Protein AF-A0A950L4H5-F1 (afdb_monomer_lite)

pLDDT: mean 97.56, std 1.31, range [92.31, 98.62]

Sequence (53 aa):
IKALVEQPLIARGAGDAPDVDTRVLLSSSAPVGEFIRARITGTQVYDLRGELL

Secondary structure (DSSP, 8-state):
-EEEEEETTEEEETTPPTTTS-EEEESS---TT-EEEEEEEEEETTEEEEEE-

Structure (mmCIF, N/CA/C/O backbone):
data_AF-A0A950L4H5-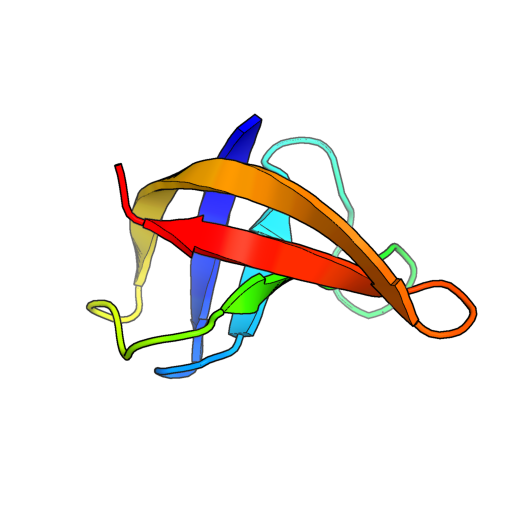F1
#
_entry.id   AF-A0A950L4H5-F1
#
loop_
_atom_site.group_PDB
_atom_site.id
_atom_site.type_symbol
_atom_site.label_atom_id
_atom_site.label_alt_id
_atom_site.label_comp_id
_atom_site.label_asym_id
_atom_site.label_entity_id
_atom_site.label_seq_id
_atom_site.pdbx_PDB_ins_code
_atom_site.Cartn_x
_atom_site.Cartn_y
_atom_site.Cartn_z
_atom_site.occupancy
_atom_site.B_iso_or_equiv
_atom_site.auth_seq_id
_atom_site.auth_comp_id
_atom_site.auth_asym_id
_atom_site.auth_atom_id
_atom_site.pdbx_PDB_model_num
ATOM 1 N N . ILE A 1 1 ? 2.474 -6.511 5.574 1.00 96.44 1 ILE A N 1
ATOM 2 C CA . ILE A 1 1 ? 3.682 -6.179 4.78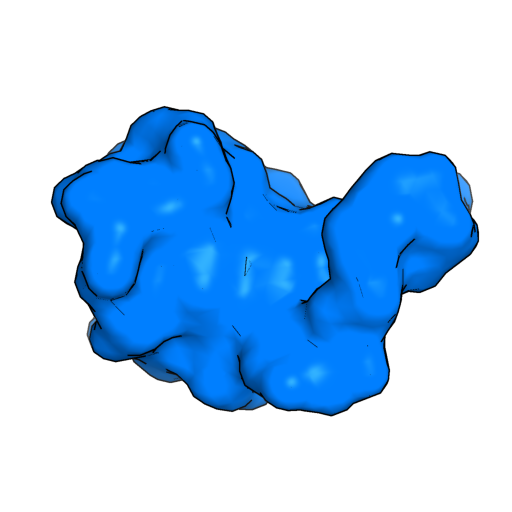9 1.00 96.44 1 ILE A CA 1
ATOM 3 C C . ILE A 1 1 ? 4.340 -4.916 5.330 1.00 96.44 1 ILE A C 1
ATOM 5 O O . ILE A 1 1 ? 3.664 -4.137 5.994 1.00 96.44 1 ILE A O 1
ATOM 9 N N . LYS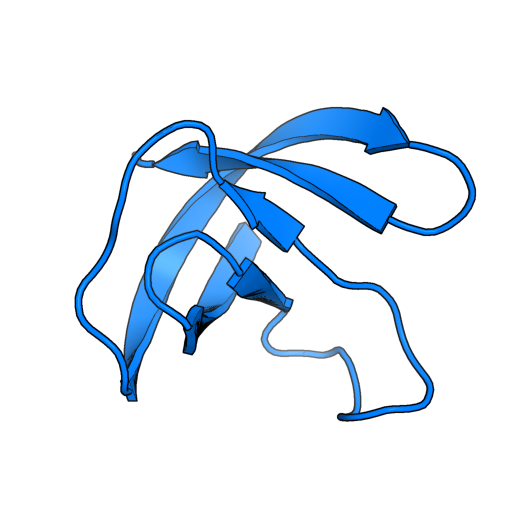 A 1 2 ? 5.641 -4.731 5.077 1.00 98.25 2 LYS A N 1
ATOM 10 C CA . LYS A 1 2 ? 6.331 -3.451 5.290 1.00 98.25 2 LYS A CA 1
ATOM 11 C C . LYS A 1 2 ? 6.108 -2.585 4.049 1.00 98.25 2 LYS A C 1
ATOM 13 O O . LYS A 1 2 ? 6.364 -3.076 2.951 1.00 98.25 2 LYS A O 1
ATOM 18 N N . ALA A 1 3 ? 5.635 -1.355 4.214 1.00 98.25 3 ALA A N 1
ATOM 19 C CA . ALA A 1 3 ? 5.315 -0.463 3.099 1.00 98.25 3 ALA A CA 1
ATOM 20 C C . ALA A 1 3 ? 5.808 0.964 3.370 1.00 98.25 3 ALA A C 1
ATOM 22 O O . ALA A 1 3 ? 5.755 1.409 4.513 1.00 98.25 3 ALA A O 1
ATOM 23 N N . LEU A 1 4 ? 6.313 1.643 2.341 1.00 98.56 4 LEU A N 1
ATOM 24 C CA . LEU A 1 4 ? 6.712 3.050 2.380 1.00 98.56 4 LEU A CA 1
ATOM 25 C C . LEU A 1 4 ? 5.510 3.920 2.012 1.00 98.56 4 LEU A C 1
ATOM 27 O O . LEU A 1 4 ? 4.898 3.689 0.972 1.00 98.56 4 LEU A O 1
ATOM 31 N N . VAL A 1 5 ? 5.181 4.906 2.841 1.00 98.62 5 VAL A N 1
ATOM 32 C CA . VAL A 1 5 ? 4.082 5.842 2.573 1.00 98.62 5 VAL A CA 1
ATOM 33 C C . VAL A 1 5 ? 4.547 6.904 1.578 1.00 98.62 5 VAL A C 1
ATOM 35 O O . VAL A 1 5 ? 5.443 7.691 1.877 1.00 98.62 5 VAL A O 1
ATOM 38 N N . GLU A 1 6 ? 3.927 6.944 0.401 1.00 98.19 6 GLU A N 1
ATOM 39 C CA . GLU A 1 6 ? 4.249 7.911 -0.660 1.00 98.19 6 GLU A CA 1
ATOM 40 C C . GLU A 1 6 ? 3.268 9.084 -0.681 1.00 98.19 6 GLU A C 1
ATOM 42 O O . GLU A 1 6 ? 3.631 10.207 -1.023 1.00 98.19 6 GLU A O 1
ATOM 47 N N . GLN A 1 7 ? 2.019 8.831 -0.287 1.00 98.38 7 GLN A N 1
ATOM 48 C CA . GLN A 1 7 ? 0.970 9.830 -0.094 1.00 98.38 7 GLN A CA 1
ATOM 49 C C . GLN A 1 7 ? 0.131 9.424 1.122 1.00 98.38 7 GLN A C 1
ATOM 51 O O . GLN A 1 7 ? 0.154 8.251 1.493 1.00 98.38 7 GLN A O 1
ATOM 56 N N . PRO A 1 8 ? -0.667 10.327 1.719 1.00 98.25 8 PRO A N 1
ATOM 57 C CA . PRO A 1 8 ? -1.395 10.021 2.948 1.00 98.25 8 PRO A CA 1
ATOM 58 C C . PRO A 1 8 ? -2.164 8.691 2.915 1.00 98.25 8 PRO A C 1
ATOM 60 O O . PRO A 1 8 ? -2.112 7.953 3.887 1.00 98.25 8 PRO A O 1
ATOM 63 N N . LEU A 1 9 ? -2.811 8.343 1.797 1.00 98.44 9 LEU A N 1
ATOM 64 C CA . LEU A 1 9 ? -3.592 7.103 1.641 1.00 98.44 9 LEU A CA 1
ATOM 65 C C . LEU A 1 9 ? -2.960 6.078 0.686 1.00 98.44 9 LEU A C 1
ATOM 67 O O . LEU A 1 9 ? -3.615 5.109 0.301 1.00 98.44 9 LEU A O 1
ATOM 71 N N . ILE A 1 10 ? -1.711 6.293 0.271 1.00 98.31 10 ILE A N 1
ATOM 72 C CA . ILE A 1 10 ? -1.031 5.440 -0.704 1.00 98.31 10 ILE A CA 1
ATOM 73 C C . ILE A 1 10 ? 0.349 5.094 -0.173 1.00 98.31 10 ILE A C 1
ATOM 75 O O . ILE A 1 10 ? 1.196 5.961 0.045 1.00 98.31 10 ILE A O 1
ATOM 79 N N . ALA A 1 11 ? 0.580 3.801 -0.014 1.00 98.44 11 ALA A N 1
ATOM 80 C CA . ALA A 1 11 ? 1.890 3.251 0.259 1.00 98.44 11 ALA A CA 1
ATOM 81 C C . ALA A 1 11 ? 2.311 2.304 -0.866 1.00 98.44 11 ALA A C 1
ATOM 83 O O . ALA A 1 11 ? 1.517 1.937 -1.731 1.00 98.44 11 ALA A O 1
ATOM 84 N N . ARG A 1 12 ? 3.566 1.881 -0.833 1.00 98.31 12 ARG A N 1
ATOM 85 C CA . ARG A 1 12 ? 4.133 0.901 -1.755 1.00 98.31 12 ARG A CA 1
ATOM 86 C C . ARG A 1 12 ? 4.913 -0.129 -0.956 1.00 98.31 12 ARG A C 1
ATOM 88 O O . ARG A 1 12 ? 5.586 0.231 0.015 1.00 98.31 12 ARG A O 1
ATOM 95 N N . GLY A 1 13 ? 4.773 -1.413 -1.278 1.00 98.00 13 GLY A N 1
ATOM 96 C CA . GLY A 1 13 ? 5.483 -2.457 -0.548 1.00 98.00 13 GLY A CA 1
ATOM 97 C C . GLY A 1 13 ? 6.993 -2.250 -0.639 1.00 98.00 13 GLY A C 1
ATOM 98 O O . GLY A 1 13 ? 7.512 -1.717 -1.614 1.00 98.00 13 GLY A O 1
ATOM 99 N N . ALA A 1 14 ? 7.731 -2.660 0.393 1.00 97.69 14 ALA A N 1
ATOM 100 C CA . ALA A 1 14 ? 9.179 -2.442 0.442 1.00 97.69 14 ALA A CA 1
ATOM 101 C C . ALA A 1 14 ? 9.965 -3.150 -0.684 1.00 97.69 14 ALA A C 1
ATOM 103 O O . ALA A 1 14 ? 11.133 -2.827 -0.883 1.00 97.69 14 ALA A O 1
ATOM 104 N N . GLY A 1 15 ? 9.351 -4.120 -1.370 1.00 96.62 15 GLY A N 1
ATOM 105 C CA . GLY A 1 15 ? 9.918 -4.800 -2.537 1.00 96.62 15 GLY A CA 1
ATOM 106 C C . GLY A 1 15 ? 9.351 -4.335 -3.880 1.00 96.62 15 GLY A C 1
ATOM 107 O O . GLY A 1 15 ? 9.843 -4.801 -4.899 1.00 96.62 15 GLY A O 1
ATOM 108 N N . ASP A 1 16 ? 8.355 -3.446 -3.883 1.00 97.50 16 ASP A N 1
ATOM 109 C CA . ASP A 1 16 ? 7.674 -2.984 -5.094 1.00 97.50 16 ASP A CA 1
ATOM 110 C C . ASP A 1 16 ? 8.370 -1.729 -5.648 1.00 97.50 16 ASP A C 1
ATOM 112 O O . ASP A 1 16 ? 8.625 -0.756 -4.920 1.00 97.50 16 ASP A O 1
ATOM 116 N N . ALA A 1 17 ? 8.670 -1.730 -6.943 1.00 97.25 17 ALA A N 1
ATOM 117 C CA . ALA A 1 17 ? 9.241 -0.605 -7.669 1.00 97.25 17 ALA A CA 1
ATOM 118 C C . ALA A 1 17 ? 8.216 0.531 -7.872 1.00 97.25 17 ALA A C 1
ATOM 120 O O . ALA A 1 17 ? 7.033 0.272 -8.107 1.00 97.25 17 ALA A O 1
ATOM 121 N N . PRO A 1 18 ? 8.641 1.806 -7.802 1.00 95.62 18 PRO A N 1
ATOM 122 C CA . PRO A 1 18 ? 7.760 2.939 -8.080 1.00 95.62 18 PRO A CA 1
ATOM 123 C C . PRO A 1 18 ? 7.259 2.910 -9.530 1.00 95.62 18 PRO A C 1
ATOM 125 O O . PRO A 1 18 ? 7.982 2.490 -10.432 1.00 95.62 18 PRO A O 1
ATOM 128 N N . ASP A 1 19 ? 6.020 3.361 -9.734 1.00 92.31 19 ASP A N 1
ATOM 129 C CA . ASP A 1 19 ? 5.334 3.548 -11.028 1.00 92.31 19 ASP A CA 1
ATOM 130 C C . ASP A 1 19 ? 5.083 2.300 -11.894 1.00 92.31 19 ASP A C 1
ATOM 132 O O . ASP A 1 19 ? 4.266 2.361 -12.814 1.00 92.31 19 ASP A O 1
ATOM 136 N N . VAL A 1 20 ? 5.747 1.181 -11.606 1.00 95.94 20 VAL A N 1
ATOM 137 C CA . VAL A 1 20 ? 5.644 -0.072 -12.370 1.00 95.94 20 VAL A CA 1
ATOM 138 C C . VAL A 1 20 ? 4.876 -1.131 -11.590 1.00 95.94 20 VAL A C 1
ATOM 140 O O . VAL A 1 20 ? 3.982 -1.770 -12.146 1.00 95.94 20 VAL A O 1
ATOM 143 N N . ASP A 1 21 ? 5.215 -1.298 -10.311 1.00 96.94 21 ASP A N 1
ATOM 144 C CA . ASP A 1 21 ? 4.606 -2.310 -9.461 1.00 96.94 21 ASP A CA 1
ATOM 145 C C . ASP A 1 21 ? 3.366 -1.773 -8.729 1.00 96.94 21 ASP A C 1
ATOM 147 O O . ASP A 1 21 ? 2.905 -0.639 -8.881 1.00 96.94 21 ASP A O 1
ATOM 151 N N . THR A 1 22 ? 2.814 -2.663 -7.921 1.00 96.56 22 THR A N 1
ATOM 152 C CA . THR A 1 22 ? 1.577 -2.526 -7.173 1.00 96.56 22 THR A CA 1
ATOM 153 C C . THR A 1 22 ? 1.593 -1.391 -6.141 1.00 96.56 22 THR A C 1
ATOM 155 O O . THR A 1 22 ? 2.579 -1.190 -5.428 1.00 96.56 22 THR A O 1
ATOM 158 N N . ARG A 1 23 ? 0.452 -0.710 -5.959 1.00 98.06 23 ARG A N 1
ATOM 159 C CA . ARG A 1 23 ? 0.227 0.215 -4.835 1.00 98.06 23 ARG A CA 1
ATOM 160 C C . ARG A 1 23 ? -0.523 -0.455 -3.688 1.00 98.06 23 ARG A C 1
ATOM 162 O O . ARG A 1 23 ? -1.275 -1.411 -3.863 1.00 98.06 23 ARG A O 1
ATOM 169 N N . VAL A 1 24 ? -0.373 0.108 -2.495 1.00 98.38 24 VAL A N 1
ATOM 170 C CA . VAL A 1 24 ? -1.121 -0.246 -1.287 1.00 98.38 24 VAL A CA 1
ATOM 171 C C . VAL A 1 24 ? -2.044 0.916 -0.929 1.00 98.38 24 VAL A C 1
ATOM 173 O O . VAL A 1 24 ? -1.600 1.953 -0.437 1.00 98.38 24 VAL A O 1
ATOM 176 N N . LEU A 1 25 ? -3.338 0.733 -1.171 1.00 98.44 25 LEU A N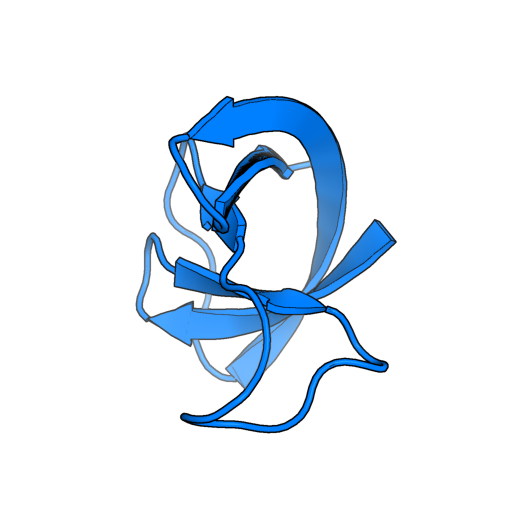 1
ATOM 177 C CA . LEU A 1 25 ? -4.401 1.672 -0.828 1.00 98.44 25 LEU A CA 1
ATOM 178 C C . LEU A 1 25 ? -4.742 1.520 0.659 1.00 98.44 25 LEU A C 1
ATOM 180 O O . LEU A 1 25 ? -5.251 0.475 1.076 1.00 98.44 25 LEU A O 1
ATOM 184 N N . LEU A 1 26 ? -4.441 2.545 1.456 1.00 98.38 26 LEU A N 1
ATOM 185 C CA . LEU A 1 26 ? -4.643 2.529 2.905 1.00 98.38 26 LEU A CA 1
ATOM 186 C C . LEU A 1 26 ? -6.070 2.942 3.277 1.00 98.38 26 LEU A C 1
ATOM 188 O O . LEU A 1 26 ? -6.638 3.864 2.693 1.00 98.38 26 LEU A O 1
ATOM 192 N N . SER A 1 27 ? -6.636 2.291 4.292 1.00 97.69 27 SER A N 1
ATOM 193 C CA . SER A 1 27 ? -7.951 2.644 4.847 1.00 97.69 27 SER A CA 1
ATOM 194 C C . SER A 1 27 ? -7.947 3.916 5.708 1.00 97.69 27 SER A C 1
ATOM 196 O O . SER A 1 27 ? -9.006 4.499 5.938 1.00 97.69 27 SER A O 1
ATOM 198 N N . SER A 1 28 ? -6.779 4.361 6.175 1.00 97.75 28 SER A N 1
ATOM 199 C CA . SER A 1 28 ? -6.578 5.600 6.932 1.00 97.75 28 SER A CA 1
ATOM 200 C C . SER A 1 28 ? -5.210 6.212 6.624 1.00 97.75 28 SER A C 1
ATOM 202 O O . SER A 1 28 ? -4.321 5.542 6.095 1.00 97.75 28 SER A O 1
ATOM 204 N N . SER A 1 29 ? -5.055 7.513 6.893 1.00 98.12 29 SER A N 1
ATOM 205 C CA . SER A 1 29 ? -3.856 8.244 6.486 1.00 98.12 29 SER A CA 1
ATOM 206 C C . SER A 1 29 ? -2.629 7.906 7.328 1.00 98.12 29 SER A C 1
ATOM 208 O O . SER A 1 29 ? -2.744 7.809 8.550 1.00 98.12 29 SER A O 1
ATOM 210 N N . ALA A 1 30 ? -1.453 7.858 6.704 1.00 98.06 30 ALA A N 1
ATOM 211 C CA . ALA A 1 30 ? -0.165 7.678 7.372 1.00 98.06 30 ALA A CA 1
ATOM 212 C C . ALA A 1 30 ? 0.833 8.815 7.046 1.00 98.06 30 ALA A C 1
ATOM 214 O O . ALA A 1 30 ? 0.674 9.491 6.023 1.00 98.06 30 ALA A O 1
ATOM 215 N N . PRO A 1 31 ? 1.864 9.044 7.885 1.00 98.38 31 PRO A N 1
ATOM 216 C CA . PRO A 1 31 ? 2.908 10.032 7.613 1.00 98.38 31 PRO A CA 1
ATOM 217 C C . PRO A 1 31 ? 3.719 9.683 6.358 1.00 98.3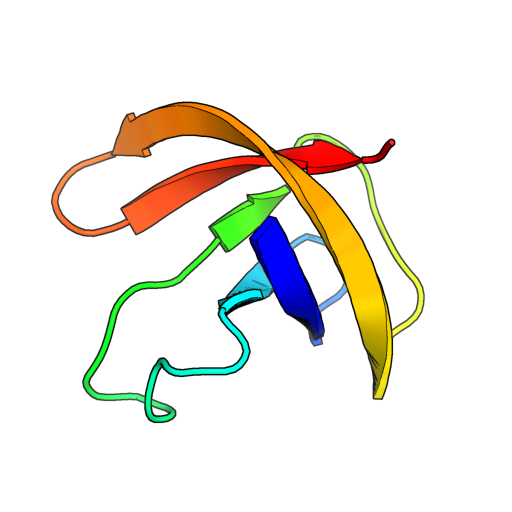8 31 PRO A C 1
ATOM 219 O O . PRO A 1 31 ? 4.263 8.587 6.242 1.00 98.38 31 PRO A O 1
ATOM 222 N N . VAL A 1 32 ? 3.812 10.624 5.417 1.00 98.62 32 VAL A N 1
ATOM 223 C CA . VAL A 1 32 ? 4.568 10.450 4.166 1.00 98.62 32 VAL A CA 1
ATOM 224 C C . VAL A 1 32 ? 6.066 10.327 4.454 1.00 98.62 32 VAL A C 1
ATOM 226 O O . VAL A 1 32 ? 6.617 11.095 5.238 1.00 98.62 32 VAL A O 1
ATOM 229 N N . GLY A 1 33 ? 6.730 9.381 3.788 1.00 98.38 33 GLY A N 1
ATOM 230 C CA . GLY A 1 33 ? 8.160 9.102 3.939 1.00 98.38 33 GLY A CA 1
ATOM 231 C C . GLY A 1 33 ? 8.495 8.060 5.009 1.00 98.38 33 GLY A C 1
ATOM 232 O O . GLY A 1 33 ? 9.647 7.638 5.099 1.00 98.38 33 GLY A O 1
ATOM 233 N N . GLU A 1 34 ? 7.513 7.598 5.786 1.00 98.31 34 GLU A N 1
ATOM 234 C CA . GLU A 1 34 ? 7.725 6.578 6.811 1.00 98.31 34 GLU A CA 1
ATOM 235 C C . GLU A 1 34 ? 7.429 5.162 6.311 1.00 98.31 34 GLU A C 1
ATOM 237 O O . GLU A 1 34 ? 6.583 4.926 5.443 1.00 98.31 34 GLU A O 1
ATOM 242 N N . PHE A 1 35 ? 8.130 4.188 6.897 1.00 98.38 35 PHE A N 1
ATOM 243 C CA . PHE A 1 35 ? 7.784 2.783 6.740 1.00 98.38 35 PHE A CA 1
ATOM 244 C C . PHE A 1 35 ? 6.757 2.365 7.788 1.00 98.38 35 PHE A C 1
ATOM 246 O O . PHE A 1 35 ? 7.013 2.459 8.985 1.00 98.38 35 PHE A O 1
ATOM 253 N N . ILE A 1 36 ? 5.658 1.779 7.328 1.00 98.19 36 ILE A N 1
ATOM 254 C CA . ILE A 1 36 ? 4.593 1.234 8.169 1.00 98.19 36 ILE A CA 1
ATOM 255 C C . ILE A 1 36 ? 4.488 -0.285 8.029 1.00 98.19 36 ILE A C 1
ATOM 257 O O . ILE A 1 36 ? 4.998 -0.894 7.078 1.00 98.19 36 ILE A O 1
ATOM 261 N N . ARG A 1 37 ? 3.771 -0.910 8.967 1.00 98.44 37 ARG A N 1
ATOM 262 C CA . ARG A 1 37 ? 3.221 -2.253 8.780 1.00 98.44 37 ARG A CA 1
ATOM 263 C C . ARG A 1 37 ? 1.758 -2.139 8.372 1.00 98.44 37 ARG A C 1
ATOM 265 O O . ARG A 1 37 ? 0.963 -1.545 9.084 1.00 98.44 37 ARG A O 1
ATOM 272 N N . ALA A 1 38 ? 1.413 -2.754 7.247 1.00 97.88 38 ALA A N 1
ATOM 273 C CA . ALA A 1 38 ? 0.038 -2.837 6.769 1.00 97.88 38 ALA A CA 1
ATOM 274 C C . ALA A 1 38 ? -0.427 -4.295 6.720 1.00 97.88 38 ALA A C 1
ATOM 276 O O . ALA A 1 38 ? 0.293 -5.166 6.215 1.00 97.88 38 ALA A O 1
ATOM 277 N N . ARG A 1 39 ? -1.630 -4.584 7.210 1.00 98.38 39 ARG A N 1
ATOM 278 C CA . ARG A 1 39 ? -2.322 -5.850 6.951 1.00 98.38 39 ARG A CA 1
ATOM 279 C C . ARG A 1 39 ? -3.065 -5.727 5.629 1.00 98.38 39 ARG A C 1
ATOM 281 O O . ARG A 1 39 ? -3.902 -4.846 5.491 1.00 98.38 39 ARG A O 1
ATOM 288 N N . ILE A 1 40 ? -2.778 -6.615 4.680 1.00 98.25 40 ILE A N 1
ATOM 289 C CA . ILE A 1 40 ? -3.515 -6.659 3.414 1.00 98.25 40 ILE A CA 1
ATOM 290 C C . ILE A 1 40 ? -4.857 -7.342 3.652 1.00 98.25 40 ILE A C 1
ATOM 292 O O . ILE A 1 40 ? -4.902 -8.438 4.210 1.00 98.25 40 ILE A O 1
ATOM 296 N N . THR A 1 41 ? -5.935 -6.675 3.258 1.00 98.25 41 THR A N 1
ATOM 297 C CA . THR A 1 41 ? -7.321 -7.116 3.473 1.00 98.25 41 THR A CA 1
ATOM 298 C C . THR A 1 41 ? -8.039 -7.464 2.175 1.00 98.25 41 THR A C 1
ATOM 300 O O . THR A 1 41 ? -9.102 -8.077 2.203 1.00 98.25 41 THR A O 1
ATOM 303 N N . GLY A 1 42 ? -7.452 -7.125 1.029 1.00 98.12 42 GLY A N 1
ATOM 30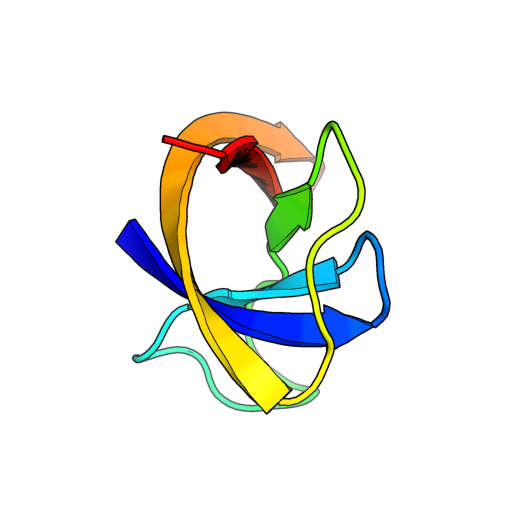4 C CA . GLY A 1 42 ? -7.976 -7.490 -0.278 1.00 98.12 42 GLY A CA 1
ATOM 305 C C . GLY A 1 42 ? -7.161 -6.884 -1.407 1.00 98.12 42 GLY A C 1
ATOM 306 O O . GLY A 1 42 ? -6.078 -6.335 -1.192 1.00 98.12 42 GLY A O 1
ATOM 307 N N . THR A 1 43 ? -7.711 -6.966 -2.612 1.00 97.81 43 THR A N 1
ATOM 308 C CA . THR A 1 43 ? -7.113 -6.418 -3.830 1.00 97.81 43 THR A CA 1
ATOM 309 C C . THR A 1 43 ? -8.126 -5.564 -4.586 1.00 97.81 43 THR A C 1
ATOM 311 O O . THR A 1 43 ? -9.340 -5.700 -4.417 1.00 97.81 43 THR A O 1
ATOM 314 N N . GLN A 1 44 ? -7.626 -4.644 -5.403 1.00 95.94 44 GLN A N 1
ATOM 315 C CA . GLN A 1 44 ? -8.407 -3.838 -6.327 1.00 95.94 44 GLN A CA 1
ATOM 316 C C . GLN A 1 44 ? -7.659 -3.764 -7.656 1.00 95.94 44 GLN A C 1
ATOM 318 O O . GLN A 1 44 ? -6.716 -2.995 -7.805 1.00 95.94 44 GLN A O 1
ATOM 323 N N . VAL A 1 45 ? -8.112 -4.549 -8.635 1.00 95.69 45 VAL A N 1
ATOM 324 C CA . VAL A 1 45 ? -7.390 -4.753 -9.900 1.00 95.69 45 VAL A CA 1
ATOM 325 C C . VAL A 1 45 ? -5.973 -5.261 -9.589 1.00 95.69 45 VAL A C 1
ATOM 327 O O . VAL A 1 45 ? -5.858 -6.348 -9.028 1.00 95.69 45 VAL A O 1
ATOM 330 N N . TYR A 1 46 ? -4.924 -4.496 -9.887 1.00 94.62 46 TYR A N 1
ATOM 331 C CA . TYR A 1 46 ? -3.541 -4.853 -9.569 1.00 94.62 46 TYR A CA 1
ATOM 332 C C . TYR A 1 46 ? -3.081 -4.320 -8.211 1.00 94.62 46 TYR A C 1
ATOM 334 O O . TYR A 1 46 ? -2.059 -4.779 -7.729 1.00 94.62 46 TYR A O 1
ATOM 342 N N . ASP A 1 47 ? -3.849 -3.428 -7.575 1.00 97.56 47 ASP A N 1
ATOM 343 C CA . ASP A 1 47 ? -3.519 -2.812 -6.289 1.00 97.56 47 ASP A CA 1
ATOM 344 C C . ASP A 1 47 ? -3.942 -3.655 -5.080 1.00 97.56 47 ASP A C 1
ATOM 346 O O . ASP A 1 47 ? -4.857 -4.482 -5.138 1.00 97.56 47 ASP A O 1
ATOM 350 N N . LEU A 1 48 ? -3.297 -3.413 -3.940 1.00 98.06 48 LEU A N 1
ATOM 351 C CA . LEU A 1 48 ? -3.636 -4.010 -2.651 1.00 98.06 48 LEU A CA 1
ATOM 352 C C . LEU A 1 48 ? -4.459 -3.034 -1.810 1.00 98.06 48 LEU A C 1
ATOM 354 O O . LEU A 1 48 ? -4.189 -1.837 -1.787 1.00 98.06 48 LEU A O 1
ATOM 358 N N . ARG A 1 49 ? -5.424 -3.548 -1.046 1.00 98.38 49 ARG A N 1
ATOM 359 C CA . ARG A 1 49 ? -6.097 -2.799 0.024 1.00 98.38 49 ARG A CA 1
ATOM 360 C C . ARG A 1 49 ? -5.488 -3.180 1.365 1.00 98.38 49 ARG A C 1
ATOM 362 O O . ARG A 1 49 ? -5.326 -4.369 1.648 1.00 98.38 49 ARG A O 1
ATOM 369 N N . GLY A 1 50 ? -5.142 -2.185 2.176 1.00 97.75 50 GLY A N 1
ATOM 370 C CA . GLY A 1 50 ? -4.434 -2.391 3.431 1.00 97.75 50 GLY A CA 1
ATOM 371 C C . GLY A 1 50 ? -4.960 -1.548 4.585 1.00 97.75 50 GLY A C 1
ATOM 372 O O . GLY A 1 50 ? -5.415 -0.421 4.410 1.00 97.75 50 GLY A O 1
ATOM 373 N N . GLU A 1 51 ? -4.849 -2.102 5.785 1.00 98.06 51 GLU A N 1
ATOM 374 C CA . GLU A 1 51 ? -5.112 -1.412 7.046 1.00 98.06 51 GLU A CA 1
ATOM 375 C C . GLU A 1 51 ? -3.808 -1.270 7.831 1.00 98.06 51 GLU A C 1
ATOM 377 O O . GLU A 1 51 ? -2.991 -2.199 7.853 1.00 98.06 51 GLU A O 1
ATOM 382 N N . LEU A 1 52 ? -3.611 -0.112 8.465 1.00 95.94 52 LEU A N 1
ATOM 383 C CA . LEU A 1 52 ? -2.495 0.129 9.380 1.00 95.94 52 LEU A CA 1
ATOM 384 C C . LEU A 1 52 ? -2.567 -0.828 10.578 1.00 95.94 52 LEU A C 1
ATOM 386 O O . LEU A 1 52 ? -3.653 -1.113 11.087 1.00 95.94 52 LEU A O 1
ATOM 390 N N . LEU A 1 53 ? -1.401 -1.323 10.994 1.00 93.44 53 LEU A N 1
ATOM 391 C CA . LEU A 1 53 ? -1.212 -2.080 12.232 1.00 93.44 53 LEU A CA 1
ATOM 392 C C . LEU A 1 53 ? -0.613 -1.201 13.326 1.00 93.44 53 LEU A C 1
ATOM 394 O O . LEU A 1 53 ? 0.277 -0.390 12.985 1.00 93.44 53 LEU A O 1
#

Foldseek 3Di:
DKWAAQDQQWTHHPPADPPPAEIEGEPGGDDHGDIFDWDFDQADPRYTYTYGD

Radius of gyration: 9.48 Å; chains: 1; bounding box: 18×18×25 Å